Protein AF-A0A1I4NRY6-F1 (afdb_monomer_lite)

Radius of gyration: 36.49 Å; chains: 1; bounding box: 85×24×97 Å

pLDDT: mean 81.48, std 9.55, range [41.41, 90.81]

Secondary structure (DSSP, 8-state):
-HHHHHHHHHHHHHHHHHHHHHHHHHHHHHHHHHHHHHHHHTT---SS---HHHHHHHHHHH--SHHHHHHHHHHHHHHHHHHHHHHHHHHHHHHHHHHHHHIIIIIHHHHHHHHHHHHHHHHHHHHHHHHHHHHHHHHHHHHHTT--

Structure (mmCIF, N/CA/C/O backbone):
data_AF-A0A1I4NRY6-F1
#
_entry.id   AF-A0A1I4NRY6-F1
#
loop_
_atom_site.group_PDB
_atom_site.id
_atom_site.type_symbol
_atom_site.label_atom_id
_atom_site.label_alt_id
_atom_site.label_comp_id
_atom_site.label_asym_id
_atom_site.label_entity_id
_atom_site.label_seq_id
_atom_site.pdbx_PDB_ins_code
_atom_site.Cartn_x
_atom_site.Cartn_y
_atom_site.Cartn_z
_atom_site.occupancy
_atom_site.B_iso_or_equiv
_atom_site.auth_seq_id
_atom_site.auth_comp_id
_atom_site.auth_asym_id
_atom_site.auth_atom_id
_atom_site.pdbx_PDB_model_num
ATOM 1 N N . MET A 1 1 ? 23.247 12.945 34.698 1.00 59.09 1 MET A N 1
ATOM 2 C CA . MET A 1 1 ? 21.813 13.176 34.395 1.00 59.09 1 MET A CA 1
ATOM 3 C C . MET A 1 1 ? 21.569 13.821 33.031 1.00 59.09 1 MET A C 1
ATOM 5 O O . MET A 1 1 ? 21.066 13.111 32.177 1.00 59.09 1 MET A O 1
ATOM 9 N N . ILE A 1 2 ? 21.941 15.086 32.759 1.00 64.81 2 ILE A N 1
ATOM 10 C CA . ILE A 1 2 ? 21.673 15.717 31.435 1.00 64.81 2 ILE A CA 1
ATOM 11 C C . ILE A 1 2 ? 22.474 15.057 30.290 1.00 64.81 2 ILE A C 1
ATOM 13 O O . ILE A 1 2 ? 21.971 14.886 29.180 1.00 64.81 2 ILE A O 1
ATOM 17 N N . GLN A 1 3 ? 23.709 14.624 30.564 1.00 67.19 3 GLN A N 1
ATOM 18 C CA . GLN A 1 3 ? 24.523 13.876 29.595 1.00 67.19 3 GLN A CA 1
ATOM 19 C C . GLN A 1 3 ? 23.957 12.476 29.304 1.00 67.19 3 GLN A C 1
ATOM 21 O O . GLN A 1 3 ? 24.008 12.027 28.161 1.00 67.19 3 GLN A O 1
ATOM 26 N N . ASP A 1 4 ? 23.362 11.819 30.302 1.00 69.69 4 ASP A N 1
ATOM 27 C CA . ASP A 1 4 ? 22.754 10.492 30.146 1.00 69.69 4 ASP A CA 1
ATOM 28 C C . ASP A 1 4 ? 21.440 10.570 29.358 1.00 69.69 4 ASP A C 1
ATOM 30 O O . ASP A 1 4 ? 21.194 9.743 28.487 1.00 69.69 4 ASP A O 1
ATOM 34 N N . SER A 1 5 ? 20.629 11.615 29.566 1.00 69.88 5 SER A N 1
ATOM 35 C CA . SER A 1 5 ? 19.423 11.854 28.760 1.00 69.88 5 SER A CA 1
ATOM 36 C C . SER A 1 5 ? 19.735 12.194 27.299 1.00 69.88 5 SER A C 1
ATOM 38 O O . SER A 1 5 ? 18.993 11.786 26.410 1.00 69.88 5 SER A O 1
ATOM 40 N N . LEU A 1 6 ? 20.845 12.895 27.029 1.00 72.62 6 LEU A N 1
ATOM 41 C CA . LEU A 1 6 ? 21.298 13.182 25.662 1.00 72.62 6 LEU A CA 1
ATOM 42 C C . LEU A 1 6 ? 21.838 11.928 24.960 1.00 72.62 6 LEU A C 1
ATOM 44 O O . LEU A 1 6 ? 21.533 11.716 23.787 1.00 72.62 6 LEU A O 1
ATOM 48 N N . LYS A 1 7 ? 22.581 11.068 25.671 1.00 72.88 7 LYS A N 1
ATOM 49 C CA . LYS A 1 7 ? 23.024 9.765 25.147 1.00 72.88 7 LYS A CA 1
ATOM 50 C C . LYS A 1 7 ? 21.841 8.841 24.851 1.00 72.88 7 LYS A C 1
ATOM 52 O O . LYS A 1 7 ? 21.741 8.343 23.736 1.00 72.88 7 LYS A O 1
ATOM 57 N N . ASN A 1 8 ? 20.890 8.715 25.776 1.00 76.94 8 ASN A N 1
ATOM 58 C CA . ASN A 1 8 ? 19.683 7.905 25.575 1.00 76.94 8 ASN A CA 1
ATOM 59 C C . ASN A 1 8 ? 18.788 8.460 24.446 1.00 76.94 8 ASN A C 1
ATOM 61 O O . ASN A 1 8 ? 18.177 7.704 23.687 1.00 76.94 8 ASN A O 1
ATOM 65 N N . GLY A 1 9 ? 18.732 9.787 24.284 1.00 71.94 9 GLY A N 1
ATOM 66 C CA . GLY A 1 9 ? 18.058 10.437 23.157 1.00 71.94 9 GLY A CA 1
ATOM 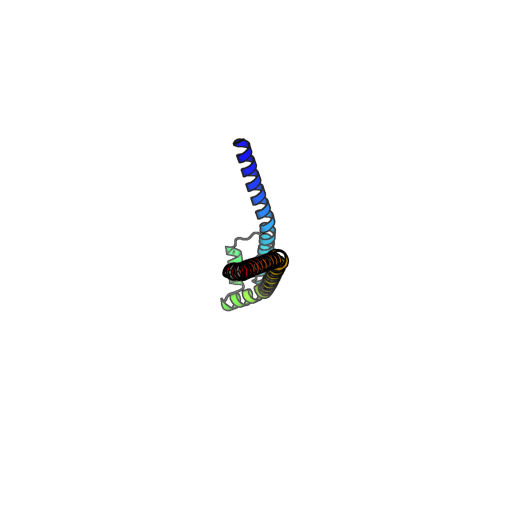67 C C . GLY A 1 9 ? 18.715 10.107 21.812 1.00 71.94 9 GLY A C 1
ATOM 68 O O . GLY A 1 9 ? 18.033 9.737 20.861 1.00 71.94 9 GLY A O 1
ATOM 69 N N . LEU A 1 10 ? 20.045 10.161 21.734 1.00 77.88 10 LEU A N 1
ATOM 70 C CA . LEU A 1 10 ? 20.789 9.807 20.521 1.00 77.88 10 LEU A CA 1
ATOM 71 C C . LEU A 1 10 ? 20.668 8.316 20.175 1.00 77.88 10 LEU A C 1
ATOM 73 O O . LEU A 1 10 ? 20.485 7.977 19.005 1.00 77.88 10 LEU A O 1
ATOM 77 N N . GLU A 1 11 ? 20.711 7.434 21.173 1.00 78.12 11 GLU A N 1
ATOM 78 C CA . GLU A 1 11 ? 20.529 5.992 20.982 1.00 78.12 11 GLU A CA 1
ATOM 79 C C . GLU A 1 11 ? 19.109 5.646 20.519 1.00 78.12 11 GLU A C 1
ATOM 81 O O . GLU A 1 11 ? 18.944 4.855 19.591 1.00 78.12 11 GLU A O 1
ATOM 86 N N . SER A 1 12 ? 18.078 6.278 21.086 1.00 79.81 12 SER A N 1
ATOM 87 C CA . SER A 1 12 ? 16.686 6.056 20.666 1.00 79.81 12 SER A CA 1
ATOM 88 C C . SER A 1 12 ? 16.401 6.582 19.255 1.00 79.81 12 SER A C 1
ATOM 90 O O . SER A 1 12 ? 15.692 5.924 18.489 1.00 79.81 12 SER A O 1
ATOM 92 N N . VAL A 1 13 ? 17.009 7.702 18.852 1.00 84.62 13 VAL A N 1
ATOM 93 C CA . VAL A 1 13 ? 16.934 8.213 17.473 1.00 84.62 13 VAL A CA 1
ATOM 94 C C . VAL A 1 13 ? 17.673 7.290 16.505 1.00 84.62 13 VAL A C 1
ATOM 96 O O . VAL A 1 13 ? 17.133 6.962 15.448 1.00 84.62 13 VAL A O 1
ATOM 99 N N . GLN A 1 14 ? 18.869 6.808 16.856 1.00 83.81 14 GLN A N 1
ATOM 100 C CA . GLN A 1 14 ? 19.592 5.839 16.025 1.00 83.81 14 GLN A CA 1
ATOM 101 C C . GLN A 1 14 ? 18.843 4.509 15.905 1.00 83.81 14 GLN A C 1
ATOM 103 O O . GLN A 1 14 ? 18.765 3.958 14.809 1.00 83.81 14 GLN A O 1
ATOM 108 N N . ALA A 1 15 ? 18.257 4.009 16.992 1.00 84.06 15 ALA A N 1
ATOM 109 C CA . ALA A 1 15 ? 17.460 2.788 16.984 1.00 84.06 15 ALA A CA 1
ATOM 110 C C . ALA A 1 15 ? 16.183 2.948 16.146 1.00 84.06 15 ALA A C 1
ATOM 112 O O . ALA A 1 15 ? 15.829 2.053 15.382 1.00 84.06 15 ALA A O 1
ATOM 113 N N . THR A 1 16 ? 15.519 4.103 16.236 1.00 82.81 16 THR A N 1
ATOM 114 C CA . THR A 1 16 ? 14.338 4.423 15.420 1.00 82.81 16 THR A CA 1
ATOM 115 C C . THR A 1 16 ? 14.705 4.531 13.945 1.00 82.81 16 THR A C 1
ATOM 117 O O . THR A 1 16 ? 14.021 3.954 13.106 1.00 82.81 16 THR A O 1
ATOM 120 N N . ARG A 1 17 ? 15.826 5.188 13.622 1.00 85.62 17 ARG A N 1
ATOM 121 C CA . ARG A 1 17 ? 16.349 5.262 12.254 1.00 85.62 17 ARG A CA 1
ATOM 122 C C . ARG A 1 17 ? 16.685 3.880 11.703 1.00 85.62 17 ARG A C 1
ATOM 124 O O . ARG A 1 17 ? 16.273 3.594 10.589 1.00 85.62 17 ARG A O 1
ATOM 131 N N . LYS A 1 18 ? 17.380 3.032 12.472 1.00 84.06 18 LYS A N 1
ATOM 132 C CA . LYS A 1 18 ? 17.691 1.653 12.064 1.00 84.06 18 LYS A CA 1
ATOM 133 C C . LYS A 1 18 ? 16.423 0.849 11.807 1.00 84.06 18 LYS A C 1
ATOM 135 O O . LYS A 1 18 ? 16.304 0.253 10.754 1.00 84.06 18 LYS A O 1
ATOM 140 N N . ARG A 1 19 ? 15.430 0.916 12.699 1.00 83.06 19 ARG A N 1
ATOM 141 C CA . ARG A 1 19 ? 14.134 0.247 12.487 1.00 83.06 19 ARG A CA 1
ATOM 142 C C . ARG A 1 19 ? 13.411 0.745 11.241 1.00 83.06 19 ARG A C 1
ATOM 144 O O . ARG A 1 19 ? 12.845 -0.059 10.512 1.00 83.06 19 ARG A O 1
ATOM 151 N N . LEU A 1 20 ? 13.423 2.056 11.005 1.00 81.19 20 LEU A N 1
ATOM 152 C CA . LEU A 1 20 ? 12.821 2.642 9.811 1.00 81.19 20 LEU A CA 1
ATOM 153 C C . LEU A 1 20 ? 13.554 2.167 8.554 1.00 81.19 20 LEU A C 1
ATOM 155 O O . LEU A 1 20 ? 12.929 1.773 7.579 1.00 81.19 20 LEU A O 1
ATOM 159 N N . GLU A 1 21 ? 14.880 2.165 8.593 1.00 83.19 21 GLU A N 1
ATOM 160 C CA . GLU A 1 21 ? 15.731 1.690 7.514 1.00 83.19 21 GLU A CA 1
ATOM 161 C C . GLU A 1 21 ? 15.510 0.198 7.235 1.00 83.19 21 GLU A C 1
ATOM 163 O O . GLU A 1 21 ? 15.303 -0.167 6.084 1.00 83.19 21 GLU A O 1
ATOM 168 N N . ASP A 1 22 ? 15.436 -0.641 8.265 1.00 86.31 22 ASP A N 1
ATOM 169 C CA . ASP A 1 22 ? 15.193 -2.081 8.147 1.00 86.31 22 ASP A CA 1
ATOM 170 C C . ASP A 1 22 ? 13.784 -2.403 7.621 1.00 86.31 22 ASP A C 1
ATOM 172 O O . ASP A 1 22 ? 13.595 -3.409 6.942 1.00 86.31 22 ASP A O 1
ATOM 176 N N . GLN A 1 23 ? 12.789 -1.550 7.888 1.00 82.62 23 GLN A N 1
ATOM 177 C CA . GLN A 1 23 ? 11.434 -1.704 7.341 1.00 82.62 23 GLN A CA 1
ATOM 178 C C . GLN A 1 23 ? 11.309 -1.169 5.908 1.00 82.62 23 GLN A C 1
ATOM 180 O O . GLN A 1 23 ? 10.588 -1.735 5.084 1.00 82.62 23 GLN A O 1
ATOM 185 N N . VAL A 1 24 ? 12.004 -0.075 5.593 1.00 83.19 24 VAL A N 1
ATOM 186 C CA . VAL A 1 24 ? 11.873 0.618 4.306 1.00 83.19 24 VAL A CA 1
ATOM 187 C C . VAL A 1 24 ? 12.781 0.006 3.240 1.00 83.19 24 VAL A C 1
ATOM 189 O O . VAL A 1 24 ? 12.336 -0.155 2.105 1.00 83.19 24 VAL A O 1
ATOM 192 N N . ARG A 1 25 ? 14.016 -0.388 3.585 1.00 83.19 25 ARG A N 1
ATOM 193 C CA . ARG A 1 25 ? 14.971 -1.033 2.665 1.00 83.19 25 ARG A CA 1
ATOM 194 C C . ARG A 1 25 ? 14.370 -2.192 1.867 1.00 83.19 25 ARG A C 1
ATOM 196 O O . ARG A 1 25 ? 14.416 -2.099 0.648 1.00 83.19 25 ARG A O 1
ATOM 203 N N . PRO A 1 26 ? 13.740 -3.219 2.470 1.00 86.50 26 PRO A N 1
ATOM 204 C CA . PRO A 1 26 ? 13.200 -4.340 1.699 1.00 86.50 26 PRO A CA 1
ATOM 205 C C . PRO A 1 26 ? 12.106 -3.904 0.715 1.00 86.50 26 PRO A C 1
ATOM 207 O O . PRO A 1 26 ? 12.022 -4.428 -0.394 1.00 86.50 26 PRO A O 1
ATOM 210 N N . THR A 1 27 ? 11.304 -2.903 1.086 1.00 79.25 27 THR A N 1
ATOM 211 C CA . THR A 1 27 ? 10.270 -2.342 0.207 1.00 79.25 27 THR A CA 1
ATOM 212 C C . THR A 1 27 ? 10.895 -1.581 -0.963 1.00 79.25 27 THR A C 1
ATOM 214 O O . THR A 1 27 ? 10.453 -1.720 -2.102 1.00 79.25 27 THR A O 1
ATOM 217 N N . LEU A 1 28 ? 11.948 -0.800 -0.701 1.00 81.75 28 LEU A N 1
ATOM 218 C CA . LEU A 1 28 ? 12.698 -0.086 -1.734 1.00 81.75 28 LEU A CA 1
ATOM 219 C C . LEU A 1 28 ? 13.463 -1.038 -2.657 1.00 81.75 28 LEU A C 1
ATOM 221 O O . LEU A 1 28 ? 13.487 -0.810 -3.865 1.00 81.75 28 LEU A O 1
ATOM 225 N N . ASP A 1 29 ? 14.053 -2.102 -2.118 1.00 86.12 29 ASP A N 1
ATOM 226 C CA . ASP A 1 29 ? 14.782 -3.112 -2.883 1.00 86.12 29 ASP A CA 1
ATOM 227 C C . ASP A 1 29 ? 13.832 -3.861 -3.823 1.00 86.12 29 ASP A C 1
ATOM 229 O O . ASP A 1 29 ? 14.114 -3.990 -5.017 1.00 86.12 29 ASP A O 1
ATOM 233 N N . TRP A 1 30 ? 12.662 -4.270 -3.318 1.00 87.19 30 TRP A N 1
ATOM 234 C CA . TRP A 1 30 ? 11.604 -4.862 -4.137 1.00 87.19 30 TRP A CA 1
ATOM 235 C C . TRP A 1 30 ? 11.111 -3.895 -5.221 1.00 87.19 30 TRP A C 1
ATOM 237 O O . TRP A 1 30 ? 11.077 -4.258 -6.398 1.00 87.19 30 TRP A O 1
ATOM 247 N N . ALA A 1 31 ? 10.802 -2.645 -4.861 1.00 82.69 31 ALA A N 1
ATOM 248 C CA . ALA A 1 31 ? 10.342 -1.638 -5.817 1.00 82.69 31 ALA A CA 1
ATOM 249 C C . ALA A 1 31 ? 11.397 -1.346 -6.896 1.00 82.69 31 ALA A C 1
ATOM 251 O O . ALA A 1 31 ? 11.067 -1.170 -8.069 1.00 82.69 31 ALA A O 1
ATOM 252 N N . THR A 1 32 ? 12.676 -1.339 -6.518 1.00 85.50 32 THR A N 1
ATOM 253 C CA . THR A 1 32 ? 13.796 -1.162 -7.447 1.00 85.50 32 THR A CA 1
ATOM 254 C C . THR A 1 32 ? 13.919 -2.352 -8.395 1.00 85.50 32 THR A C 1
ATOM 256 O O . THR A 1 32 ? 14.147 -2.157 -9.589 1.00 85.50 32 THR A O 1
ATOM 259 N N . ALA A 1 33 ? 13.755 -3.580 -7.899 1.00 87.25 33 ALA A N 1
ATOM 260 C CA . ALA A 1 33 ? 13.784 -4.785 -8.723 1.00 87.25 33 ALA A CA 1
ATOM 261 C C . ALA A 1 33 ? 12.620 -4.824 -9.729 1.00 87.25 33 ALA A C 1
ATOM 263 O O . ALA A 1 33 ? 12.846 -5.076 -10.913 1.00 87.25 33 ALA A O 1
ATOM 264 N N . GLU A 1 34 ? 11.399 -4.503 -9.292 1.00 85.94 34 GLU A N 1
ATOM 265 C CA . GLU A 1 34 ? 10.226 -4.422 -10.173 1.00 85.94 34 GLU A CA 1
ATOM 266 C C . GLU A 1 34 ? 10.364 -3.286 -11.196 1.00 85.94 34 GLU A C 1
ATOM 268 O O . GLU A 1 34 ? 10.079 -3.479 -12.375 1.00 85.94 34 GLU A O 1
ATOM 273 N N . LEU A 1 35 ? 10.889 -2.120 -10.802 1.00 85.25 35 LEU A N 1
ATOM 274 C CA . LEU A 1 35 ? 11.151 -1.027 -11.741 1.00 85.25 35 LEU A CA 1
ATOM 275 C C . LEU A 1 35 ? 12.178 -1.433 -12.803 1.00 85.25 35 LEU A C 1
ATOM 277 O O . LEU A 1 35 ? 11.973 -1.167 -13.986 1.00 85.25 35 LEU A O 1
ATOM 281 N N . LYS A 1 36 ? 13.269 -2.100 -12.405 1.00 86.94 36 LYS A N 1
ATOM 282 C CA . LYS A 1 36 ? 14.256 -2.639 -13.353 1.00 86.94 36 LYS A CA 1
ATOM 283 C C . LYS A 1 36 ? 13.612 -3.631 -14.315 1.00 86.94 36 LYS A C 1
ATOM 285 O O . LYS A 1 36 ? 13.901 -3.577 -15.504 1.00 86.94 36 LYS A O 1
ATOM 290 N N . LYS A 1 37 ? 12.712 -4.485 -13.830 1.00 86.88 37 LYS A N 1
ATOM 291 C CA . LYS A 1 37 ? 11.970 -5.423 -14.675 1.00 86.88 37 LYS A CA 1
ATOM 292 C C . LYS A 1 37 ? 11.072 -4.699 -15.683 1.00 86.88 37 LYS A C 1
ATOM 294 O O . LYS A 1 37 ? 11.170 -4.972 -16.872 1.00 86.88 37 LYS A O 1
ATOM 299 N N . VAL A 1 38 ? 10.285 -3.717 -15.241 1.00 87.06 38 VAL A N 1
ATOM 300 C CA . VAL A 1 38 ? 9.437 -2.900 -16.129 1.00 87.06 38 VAL A CA 1
ATOM 301 C C . VAL A 1 38 ? 10.280 -2.185 -17.190 1.00 87.06 38 VAL A C 1
ATOM 303 O O . VAL A 1 38 ? 9.915 -2.158 -18.363 1.00 87.06 38 VAL A O 1
ATOM 306 N N . LEU A 1 39 ? 11.433 -1.633 -16.803 1.00 85.94 39 LEU A N 1
ATOM 307 C CA . LEU A 1 39 ? 12.359 -0.985 -17.734 1.00 85.94 39 LEU A CA 1
ATOM 308 C C . LEU A 1 39 ? 12.951 -1.979 -18.745 1.00 85.94 39 LEU A C 1
ATOM 310 O O . LEU A 1 39 ? 13.046 -1.646 -19.928 1.00 85.94 39 LEU A O 1
ATOM 314 N N . ALA A 1 40 ? 13.294 -3.192 -18.306 1.00 86.31 40 ALA A N 1
ATOM 315 C CA . ALA A 1 40 ? 13.754 -4.267 -19.181 1.00 86.31 40 ALA A CA 1
ATOM 316 C C . ALA A 1 40 ? 12.667 -4.688 -20.185 1.00 86.31 40 ALA A C 1
ATOM 318 O O . ALA A 1 40 ? 12.931 -4.757 -21.386 1.00 86.31 40 ALA A O 1
ATOM 319 N N . ASP A 1 41 ? 11.424 -4.857 -19.726 1.00 84.44 41 ASP A N 1
ATOM 320 C CA . ASP A 1 41 ? 10.262 -5.202 -20.561 1.00 84.44 41 ASP A CA 1
ATOM 321 C C . ASP A 1 41 ? 9.909 -4.082 -21.566 1.00 84.44 41 ASP A C 1
ATOM 323 O O . ASP A 1 41 ? 9.392 -4.324 -22.664 1.00 84.44 41 ASP A O 1
ATOM 327 N N . MET A 1 42 ? 10.247 -2.832 -21.231 1.00 84.00 42 MET A N 1
ATOM 328 C CA . MET A 1 42 ? 10.159 -1.677 -22.130 1.00 84.00 42 MET A CA 1
ATOM 329 C C . MET A 1 42 ? 11.315 -1.587 -23.143 1.00 84.00 42 MET A C 1
ATOM 331 O O . MET A 1 42 ? 11.292 -0.719 -24.024 1.00 84.00 42 MET A O 1
ATOM 335 N N . GLY A 1 43 ? 12.296 -2.488 -23.057 1.00 80.50 43 GLY A N 1
ATOM 336 C CA . GLY A 1 43 ? 13.415 -2.613 -23.987 1.00 80.50 43 GLY A CA 1
ATOM 337 C C . GLY A 1 43 ? 14.674 -1.843 -23.589 1.00 80.50 43 GLY A C 1
ATOM 338 O O . GLY A 1 43 ? 15.517 -1.601 -24.458 1.00 80.50 43 GLY A O 1
ATOM 339 N N . ALA A 1 44 ? 14.800 -1.434 -22.322 1.00 84.88 44 ALA A N 1
ATOM 340 C CA . ALA A 1 44 ? 16.047 -0.895 -21.790 1.00 84.88 44 ALA A CA 1
ATOM 341 C C . ALA A 1 44 ? 16.992 -2.011 -21.339 1.00 84.88 44 ALA A C 1
ATOM 343 O O . ALA A 1 44 ? 16.563 -3.015 -20.777 1.00 84.88 44 ALA A O 1
ATOM 344 N N . ASP A 1 45 ? 18.288 -1.797 -21.526 1.00 81.19 45 ASP A N 1
ATOM 345 C CA . ASP A 1 45 ? 19.313 -2.619 -20.903 1.00 81.19 45 ASP A CA 1
ATOM 346 C C . ASP A 1 45 ? 19.649 -2.037 -19.525 1.00 81.19 45 ASP A C 1
ATOM 348 O O . ASP A 1 45 ? 20.152 -0.918 -19.403 1.00 81.19 45 ASP A O 1
ATOM 352 N N . VAL A 1 46 ? 19.303 -2.789 -18.484 1.00 77.50 46 VAL A N 1
ATOM 353 C CA . VAL A 1 46 ? 19.454 -2.409 -17.069 1.00 77.50 46 VAL A CA 1
ATOM 354 C C . VAL A 1 46 ? 20.491 -3.282 -16.351 1.00 77.50 46 VAL A C 1
ATOM 356 O O . VAL A 1 46 ? 20.600 -3.231 -15.124 1.00 77.50 46 VAL A O 1
ATOM 359 N N . SER A 1 47 ? 21.244 -4.080 -17.118 1.00 74.88 47 SER A N 1
ATOM 360 C CA . SER A 1 47 ? 22.265 -5.018 -16.633 1.00 74.88 47 SER A CA 1
ATOM 361 C C . SER A 1 47 ? 23.490 -4.295 -16.074 1.00 74.88 47 SER A C 1
ATOM 363 O O . SER A 1 47 ? 24.090 -4.739 -15.096 1.00 74.88 47 SER A O 1
ATOM 365 N N . GLU A 1 48 ? 23.843 -3.160 -16.680 1.00 76.44 48 GLU A N 1
ATOM 366 C CA . GLU A 1 48 ? 25.014 -2.364 -16.323 1.00 76.44 48 GLU A CA 1
ATOM 367 C C . GLU A 1 48 ? 24.624 -1.061 -15.609 1.00 76.44 48 GLU A C 1
ATOM 369 O O . GLU A 1 48 ? 23.567 -0.488 -15.905 1.00 76.44 48 GLU A O 1
ATOM 374 N N . PRO A 1 49 ? 25.474 -0.539 -14.699 1.00 68.25 49 PRO A N 1
ATOM 375 C CA . PRO A 1 49 ? 25.256 0.757 -14.067 1.00 68.25 49 PRO A CA 1
ATOM 376 C C . PRO A 1 49 ? 25.240 1.860 -15.130 1.00 68.25 49 PRO A C 1
ATOM 378 O O . PRO A 1 49 ? 26.272 2.332 -15.596 1.00 68.25 49 PRO A O 1
ATOM 381 N N . THR A 1 50 ? 24.038 2.266 -15.519 1.00 74.44 50 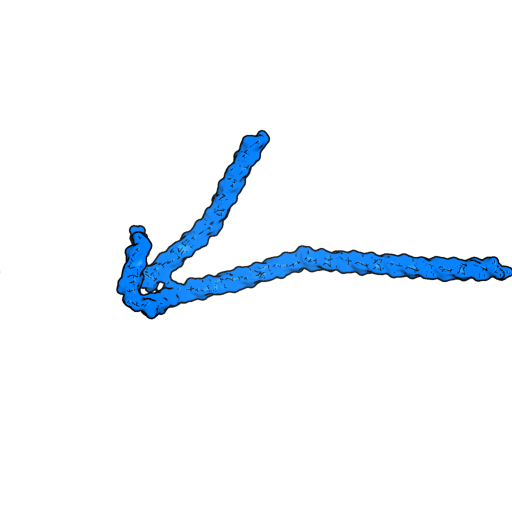THR A N 1
ATOM 382 C CA . THR A 1 50 ? 23.806 3.196 -16.620 1.00 74.44 50 THR A CA 1
ATOM 383 C C . THR A 1 50 ? 23.085 4.436 -16.110 1.00 74.44 50 THR A C 1
ATOM 385 O O . THR A 1 50 ? 22.250 4.376 -15.206 1.00 74.44 50 THR A O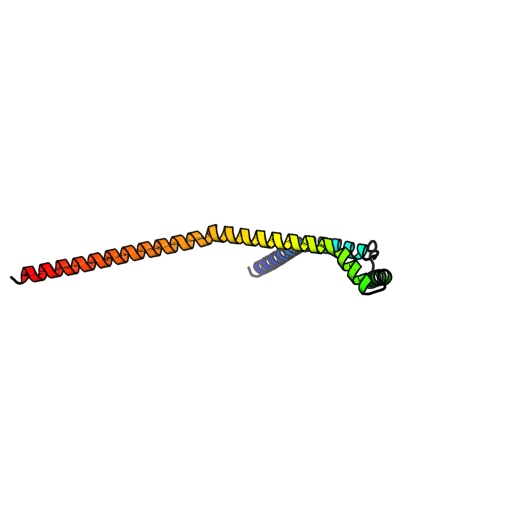 1
ATOM 388 N N . THR A 1 51 ? 23.389 5.594 -16.695 1.00 82.88 51 THR A N 1
ATOM 389 C CA . THR A 1 51 ? 22.687 6.841 -16.379 1.00 82.88 51 THR A CA 1
ATOM 390 C C . THR A 1 51 ? 21.220 6.763 -16.813 1.00 82.88 51 THR A C 1
ATOM 392 O O . THR A 1 51 ? 20.912 6.303 -17.912 1.00 82.88 51 THR A O 1
ATOM 395 N N . LEU A 1 52 ? 20.304 7.288 -15.992 1.00 78.44 52 LEU A N 1
ATOM 396 C CA . LEU A 1 52 ? 18.862 7.331 -16.287 1.00 78.44 52 LEU A CA 1
ATOM 397 C C . LEU A 1 52 ? 18.544 7.919 -17.671 1.00 78.44 52 LEU A C 1
ATOM 399 O O . LEU A 1 52 ? 17.642 7.443 -18.355 1.00 78.44 52 LEU A O 1
ATOM 403 N N . SER A 1 53 ? 19.307 8.918 -18.117 1.00 82.12 53 SER A N 1
ATOM 404 C CA . SER A 1 53 ? 19.163 9.517 -19.447 1.00 82.12 53 SER A CA 1
ATOM 405 C C . SER A 1 53 ? 19.367 8.508 -20.582 1.00 82.12 53 SER A C 1
ATOM 407 O O . SER A 1 53 ? 18.635 8.544 -21.570 1.00 82.12 53 SER A O 1
ATOM 409 N N . HIS A 1 54 ? 20.317 7.585 -20.437 1.00 82.31 54 HIS A N 1
ATOM 410 C CA . HIS A 1 54 ? 20.612 6.560 -21.433 1.00 82.31 54 HIS A CA 1
ATOM 411 C C . HIS A 1 54 ? 19.545 5.458 -21.436 1.00 82.31 54 HIS A C 1
ATOM 413 O O . HIS A 1 54 ? 19.079 5.069 -22.505 1.00 82.31 54 HIS A O 1
ATOM 419 N N . VAL A 1 55 ? 19.059 5.051 -20.259 1.00 82.44 55 VAL A N 1
ATOM 420 C CA . VAL A 1 55 ? 17.906 4.140 -20.121 1.00 82.44 55 VAL A CA 1
ATOM 421 C C . VAL A 1 55 ? 16.666 4.727 -20.806 1.00 82.44 55 VAL A C 1
ATOM 423 O O . VAL A 1 55 ? 16.036 4.073 -21.634 1.00 82.44 55 VAL A O 1
ATOM 426 N N . VAL A 1 56 ? 16.346 5.998 -20.543 1.00 82.75 56 VAL A N 1
ATOM 427 C CA . VAL A 1 56 ? 15.208 6.688 -21.175 1.00 82.75 56 VAL A CA 1
ATOM 428 C C . VAL A 1 56 ? 15.394 6.808 -22.691 1.00 82.75 56 VAL A C 1
ATOM 430 O O . VAL A 1 56 ? 14.441 6.618 -23.450 1.00 82.75 56 VAL A O 1
ATOM 433 N N . ALA A 1 57 ? 16.614 7.082 -23.160 1.00 84.38 57 ALA A N 1
ATOM 434 C CA . ALA A 1 57 ? 16.918 7.125 -24.587 1.00 84.38 57 ALA A CA 1
ATOM 435 C C . ALA A 1 57 ? 16.723 5.757 -25.263 1.00 84.38 57 ALA A C 1
ATOM 437 O O . ALA A 1 57 ? 16.165 5.699 -26.360 1.00 84.38 57 ALA A O 1
ATOM 438 N N . GLN A 1 58 ? 17.116 4.658 -24.611 1.00 84.06 58 GLN A N 1
ATOM 439 C CA . GLN A 1 58 ? 16.884 3.296 -25.101 1.00 84.06 58 GLN A CA 1
ATOM 440 C C . GLN A 1 58 ? 15.390 2.966 -25.172 1.00 84.06 58 GLN A C 1
ATOM 442 O O . GLN A 1 58 ? 14.913 2.542 -26.227 1.00 84.06 58 GLN A O 1
ATOM 447 N N . VAL A 1 59 ? 14.640 3.252 -24.102 1.00 85.38 59 VAL A N 1
ATOM 448 C CA . VAL A 1 59 ? 13.178 3.093 -24.063 1.00 85.38 59 VAL A CA 1
ATOM 449 C C . VAL A 1 59 ? 12.523 3.851 -25.214 1.00 85.38 59 VAL A C 1
ATOM 451 O O . VAL A 1 59 ? 11.709 3.289 -25.946 1.00 85.38 59 VAL A O 1
ATOM 454 N N . ARG A 1 60 ? 12.895 5.119 -25.421 1.00 84.75 60 ARG A 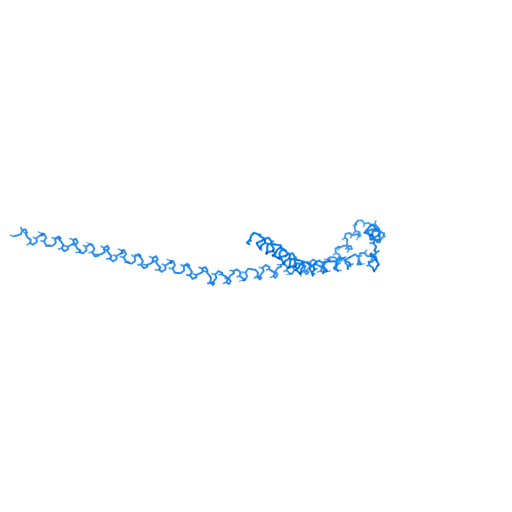N 1
ATOM 455 C CA . ARG A 1 60 ? 12.349 5.954 -26.499 1.00 84.75 60 ARG A CA 1
ATOM 456 C C . ARG A 1 60 ? 12.748 5.444 -27.883 1.00 84.75 60 ARG A C 1
ATOM 458 O O . ARG A 1 60 ? 11.944 5.493 -28.807 1.00 84.75 60 ARG A O 1
ATOM 465 N N . LYS A 1 61 ? 13.970 4.934 -28.042 1.00 87.25 61 LYS A N 1
ATOM 466 C CA . LYS A 1 61 ? 14.447 4.354 -29.305 1.00 87.25 61 LYS A CA 1
ATOM 467 C C . LYS A 1 61 ? 13.681 3.080 -29.670 1.00 87.25 61 LYS A C 1
ATOM 469 O O . LYS A 1 61 ? 13.403 2.860 -30.844 1.00 87.25 61 LYS A O 1
ATOM 474 N N . LYS A 1 62 ? 13.329 2.254 -28.680 1.00 86.12 62 LYS A N 1
ATOM 475 C CA . LYS A 1 62 ? 12.512 1.043 -28.863 1.00 86.12 62 LYS A CA 1
ATOM 476 C C . LYS A 1 62 ? 11.019 1.346 -29.015 1.00 86.12 62 LYS A C 1
ATOM 478 O O . LYS A 1 62 ? 10.316 0.582 -29.667 1.00 86.12 62 LYS A O 1
ATOM 483 N N . ASN A 1 63 ? 10.559 2.483 -28.493 1.00 85.44 63 ASN A N 1
ATOM 484 C CA . ASN A 1 63 ? 9.172 2.936 -28.560 1.00 85.44 63 ASN A CA 1
ATOM 485 C C . ASN A 1 63 ? 9.065 4.273 -29.322 1.00 85.44 63 ASN A C 1
ATOM 487 O O . ASN A 1 63 ? 8.949 5.333 -28.703 1.00 85.44 63 ASN A O 1
ATOM 491 N N . PRO A 1 64 ? 9.074 4.254 -30.669 1.00 84.00 64 PRO A N 1
ATOM 492 C CA . PRO A 1 64 ? 9.169 5.470 -31.484 1.00 84.00 64 PRO A CA 1
ATOM 493 C C . PRO A 1 64 ? 7.913 6.354 -31.448 1.00 84.00 64 PRO A C 1
ATOM 495 O O . PRO A 1 64 ? 7.974 7.517 -31.838 1.00 84.00 64 PRO A O 1
ATOM 498 N N . SER A 1 65 ? 6.772 5.831 -30.983 1.00 90.56 65 SER A N 1
ATOM 499 C CA . SER A 1 65 ? 5.534 6.601 -30.823 1.00 90.56 65 SER A CA 1
ATOM 500 C C . SER A 1 65 ? 5.041 6.573 -29.380 1.00 90.56 65 SER A C 1
ATOM 502 O O . SER A 1 65 ? 5.198 5.573 -28.680 1.00 90.56 65 SER A O 1
ATOM 504 N N . LEU A 1 66 ? 4.359 7.643 -28.957 1.00 84.25 66 LEU A N 1
ATOM 505 C CA . LEU A 1 66 ? 3.724 7.718 -27.635 1.00 84.25 66 LEU A CA 1
ATOM 506 C C . LEU A 1 66 ? 2.686 6.606 -27.429 1.00 84.25 66 LEU A C 1
ATOM 508 O O . LEU A 1 66 ? 2.554 6.079 -26.331 1.00 84.25 66 LEU A O 1
ATOM 512 N N . LYS A 1 67 ? 1.985 6.203 -28.497 1.00 89.06 67 LYS A N 1
ATOM 513 C CA . LYS A 1 67 ? 1.028 5.090 -28.463 1.00 89.06 67 LYS A CA 1
ATOM 514 C C . LYS A 1 67 ? 1.719 3.746 -28.222 1.00 89.06 67 LYS A C 1
ATOM 516 O O . LYS A 1 67 ? 1.185 2.925 -27.484 1.00 89.06 67 LYS A O 1
ATOM 521 N N . ALA A 1 68 ? 2.879 3.520 -28.843 1.00 85.81 68 ALA A N 1
ATOM 522 C CA . ALA A 1 68 ? 3.677 2.319 -28.605 1.00 85.81 68 ALA A CA 1
ATOM 523 C C . ALA A 1 68 ? 4.212 2.303 -27.170 1.00 85.81 68 ALA A C 1
ATOM 525 O O . ALA A 1 68 ? 4.009 1.318 -26.474 1.00 85.81 68 ALA A O 1
ATOM 526 N N . LEU A 1 69 ? 4.764 3.427 -26.700 1.00 86.81 69 LEU A N 1
ATOM 527 C CA . LEU A 1 69 ? 5.238 3.570 -25.323 1.00 86.81 69 LEU A CA 1
ATOM 528 C C . LEU A 1 69 ? 4.127 3.292 -24.304 1.00 86.81 69 LEU A C 1
ATOM 530 O O . LEU A 1 69 ? 4.332 2.519 -23.378 1.00 86.81 69 LEU A O 1
ATOM 534 N N . ALA A 1 70 ? 2.946 3.889 -24.490 1.00 86.31 70 ALA A N 1
ATOM 535 C CA . ALA A 1 70 ? 1.812 3.697 -23.591 1.00 86.31 70 ALA A CA 1
ATOM 536 C C . ALA A 1 70 ? 1.349 2.234 -23.555 1.00 86.31 70 ALA A C 1
ATOM 538 O O . ALA A 1 70 ? 1.099 1.707 -22.479 1.00 86.31 70 ALA A O 1
ATOM 539 N N . ARG A 1 71 ? 1.284 1.559 -24.712 1.00 87.50 71 ARG A N 1
ATOM 540 C CA . ARG A 1 71 ? 0.948 0.127 -24.779 1.00 87.50 71 ARG A CA 1
ATOM 541 C C . ARG A 1 71 ? 2.006 -0.746 -24.110 1.00 87.50 71 ARG A C 1
ATOM 543 O O . ARG A 1 71 ? 1.650 -1.662 -23.384 1.00 87.50 71 ARG A O 1
ATOM 550 N N . GLN A 1 72 ? 3.284 -0.468 -24.351 1.00 86.75 72 GLN A N 1
ATOM 551 C CA . GLN A 1 72 ? 4.388 -1.232 -23.774 1.00 86.75 72 GLN A CA 1
ATOM 552 C C . GLN A 1 72 ? 4.423 -1.072 -22.250 1.00 86.75 72 GLN A C 1
ATOM 554 O O . GLN A 1 72 ? 4.580 -2.052 -21.533 1.00 86.75 72 GLN A O 1
ATOM 559 N N . LEU A 1 73 ? 4.219 0.155 -21.761 1.00 87.31 73 LEU A N 1
ATOM 560 C CA . LEU A 1 73 ? 4.121 0.454 -20.337 1.00 87.31 73 LEU A CA 1
ATOM 561 C C . LEU A 1 73 ? 2.913 -0.240 -19.702 1.00 87.31 73 LEU A C 1
ATOM 563 O O . LEU A 1 73 ? 3.050 -0.822 -18.632 1.00 87.31 73 LEU A O 1
ATOM 567 N N . ASP A 1 74 ? 1.750 -0.202 -20.353 1.00 88.25 74 ASP A N 1
ATOM 568 C CA . ASP A 1 74 ? 0.543 -0.886 -19.875 1.00 88.25 74 ASP A CA 1
ATOM 569 C C . ASP A 1 74 ? 0.778 -2.396 -19.746 1.00 88.25 74 ASP A C 1
ATOM 571 O O . ASP A 1 74 ? 0.499 -2.973 -18.702 1.00 88.25 74 ASP A O 1
ATOM 575 N N . VAL A 1 75 ? 1.401 -3.025 -20.749 1.00 87.94 75 VAL A N 1
ATOM 576 C CA . VAL A 1 75 ? 1.762 -4.452 -20.696 1.00 87.94 75 VAL A CA 1
ATOM 577 C C . VAL A 1 75 ? 2.784 -4.731 -19.590 1.00 87.94 75 VAL A C 1
ATOM 579 O O . VAL A 1 75 ? 2.563 -5.624 -18.776 1.00 87.94 75 VAL A O 1
ATOM 582 N N . ALA A 1 76 ? 3.868 -3.954 -19.518 1.00 86.94 76 ALA A N 1
ATOM 583 C CA . ALA A 1 76 ? 4.928 -4.145 -18.526 1.00 86.94 76 ALA A CA 1
ATOM 584 C C . ALA A 1 76 ? 4.440 -3.926 -17.082 1.00 86.94 76 ALA A C 1
ATOM 586 O O . ALA A 1 76 ? 4.929 -4.556 -16.149 1.00 86.94 76 ALA A O 1
ATOM 587 N N . THR A 1 77 ? 3.448 -3.055 -16.880 1.00 88.50 77 THR A N 1
ATOM 588 C CA . THR A 1 77 ? 2.888 -2.759 -15.553 1.00 88.50 77 THR A CA 1
ATOM 589 C C . THR A 1 77 ? 1.621 -3.550 -15.230 1.00 88.50 77 THR A C 1
ATOM 591 O O . THR A 1 77 ? 1.135 -3.464 -14.103 1.00 88.50 77 THR A O 1
ATOM 594 N N . TYR A 1 78 ? 1.092 -4.348 -16.163 1.00 87.12 78 TYR A N 1
ATOM 595 C CA . TYR A 1 78 ? -0.185 -5.049 -16.008 1.00 87.12 78 TYR A CA 1
ATOM 596 C C . TYR A 1 78 ? -0.214 -5.975 -14.786 1.00 87.12 78 TYR A C 1
ATOM 598 O O . TYR A 1 78 ? -1.103 -5.874 -13.934 1.00 87.12 78 TYR A O 1
ATOM 606 N N . ASP A 1 79 ? 0.791 -6.844 -14.667 1.00 87.75 79 ASP A N 1
ATOM 607 C CA . ASP A 1 79 ? 0.899 -7.789 -13.554 1.00 87.75 79 ASP A CA 1
ATOM 608 C C . ASP A 1 79 ? 1.185 -7.074 -12.233 1.00 87.75 79 ASP A C 1
ATOM 610 O O . ASP A 1 79 ? 0.614 -7.428 -11.200 1.00 87.75 79 ASP A O 1
ATOM 614 N N . LEU A 1 80 ? 2.024 -6.034 -12.265 1.00 85.94 80 LEU A N 1
ATOM 615 C CA . LEU A 1 80 ? 2.333 -5.223 -11.091 1.00 85.94 80 LEU A CA 1
ATOM 616 C C . LEU A 1 80 ? 1.075 -4.526 -10.568 1.00 85.94 80 LEU A C 1
ATOM 618 O O . LEU A 1 80 ? 0.776 -4.598 -9.381 1.00 85.94 80 LEU A O 1
ATOM 622 N N . ARG A 1 81 ? 0.286 -3.912 -11.455 1.00 87.38 81 ARG A N 1
ATOM 623 C CA . ARG A 1 81 ? -0.979 -3.261 -11.102 1.00 87.38 81 ARG A CA 1
ATOM 624 C C . ARG A 1 81 ? -1.957 -4.249 -10.477 1.00 87.38 81 ARG A C 1
ATOM 626 O O . ARG A 1 81 ? -2.601 -3.911 -9.488 1.00 87.38 81 ARG A O 1
ATOM 633 N N . LYS A 1 82 ? -2.076 -5.454 -11.038 1.00 87.75 82 LYS A N 1
ATOM 634 C CA . LYS A 1 82 ? -2.944 -6.502 -10.487 1.00 87.75 82 LYS A CA 1
ATOM 635 C C . LYS A 1 82 ? -2.497 -6.957 -9.103 1.00 87.75 82 LYS A C 1
ATOM 637 O O . LYS A 1 82 ? -3.341 -7.058 -8.219 1.00 87.75 82 LYS A O 1
ATOM 642 N N . LYS A 1 83 ? -1.196 -7.196 -8.915 1.00 86.62 83 LYS A N 1
ATOM 643 C CA . LYS A 1 83 ? -0.623 -7.554 -7.610 1.00 86.62 83 LYS A CA 1
ATOM 644 C C . LYS A 1 83 ? -0.869 -6.457 -6.581 1.00 86.62 83 LYS A C 1
ATOM 646 O O . LYS A 1 83 ? -1.465 -6.728 -5.552 1.00 86.62 83 LYS A O 1
ATOM 651 N N . LEU A 1 84 ? -0.542 -5.208 -6.914 1.00 86.88 84 LEU A N 1
ATOM 652 C CA . LEU A 1 84 ? -0.772 -4.057 -6.038 1.00 86.88 84 LEU A CA 1
ATOM 653 C C . LEU A 1 84 ? -2.248 -3.890 -5.672 1.00 86.88 84 LEU A C 1
ATOM 655 O O . LEU A 1 84 ? -2.575 -3.597 -4.526 1.00 86.88 84 LEU A O 1
ATOM 659 N N . TRP A 1 85 ? -3.151 -4.081 -6.636 1.00 88.12 85 TRP A N 1
ATOM 660 C CA . TRP A 1 85 ? -4.584 -4.029 -6.373 1.00 88.12 85 TRP A CA 1
ATOM 661 C C . TRP A 1 85 ? -5.021 -5.151 -5.427 1.00 88.12 85 TRP A C 1
ATOM 663 O O . TRP A 1 85 ? -5.769 -4.898 -4.485 1.00 88.12 85 TRP A O 1
ATOM 673 N 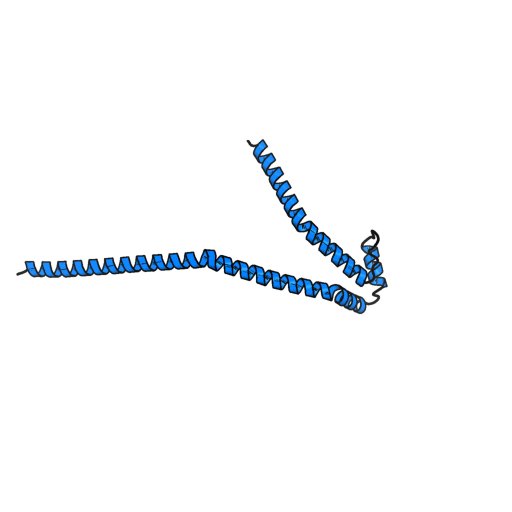N . TRP A 1 86 ? -4.548 -6.378 -5.642 1.00 89.00 86 TRP A N 1
ATOM 674 C CA . TRP A 1 86 ? -4.830 -7.502 -4.752 1.00 89.00 86 TRP A CA 1
ATOM 675 C C . TRP A 1 86 ? -4.300 -7.257 -3.334 1.00 89.00 86 TRP A C 1
ATOM 677 O O . TRP A 1 86 ? -5.063 -7.359 -2.375 1.00 89.00 86 TRP A O 1
ATOM 687 N N . ASP A 1 87 ? -3.035 -6.858 -3.207 1.00 86.75 87 ASP A N 1
ATOM 688 C CA . ASP A 1 87 ? -2.381 -6.597 -1.923 1.00 86.75 87 ASP A CA 1
ATOM 689 C C . ASP A 1 87 ? -3.080 -5.473 -1.157 1.00 86.75 87 ASP A C 1
ATOM 691 O O . ASP A 1 87 ? -3.320 -5.599 0.043 1.00 86.75 87 ASP A O 1
ATOM 695 N N . ALA A 1 88 ? -3.491 -4.406 -1.850 1.00 86.50 88 ALA A N 1
ATOM 696 C CA . ALA A 1 88 ? -4.271 -3.330 -1.250 1.00 86.50 88 ALA A CA 1
ATOM 697 C C . ALA A 1 88 ? -5.618 -3.836 -0.711 1.00 86.50 88 ALA A C 1
ATOM 699 O O . ALA A 1 88 ? -5.968 -3.534 0.429 1.00 86.50 88 ALA A O 1
ATOM 700 N N . ASN A 1 89 ? -6.352 -4.643 -1.486 1.00 90.25 89 ASN A N 1
ATOM 701 C CA . ASN A 1 89 ? -7.619 -5.218 -1.026 1.00 90.25 89 ASN A CA 1
ATOM 702 C C . ASN A 1 89 ? -7.426 -6.148 0.175 1.00 90.25 89 ASN A C 1
ATOM 704 O O . ASN A 1 89 ? -8.194 -6.076 1.133 1.00 90.25 89 ASN A O 1
ATOM 708 N N . MET A 1 90 ? -6.395 -6.995 0.151 1.00 89.62 90 MET A N 1
ATOM 709 C CA . MET A 1 90 ? -6.076 -7.887 1.266 1.00 89.62 90 MET A CA 1
ATOM 710 C C . MET A 1 90 ? -5.676 -7.105 2.515 1.00 89.62 90 MET A C 1
ATOM 712 O O . MET A 1 90 ? -6.158 -7.410 3.603 1.00 89.62 90 MET A O 1
ATOM 716 N N . MET A 1 91 ? -4.864 -6.056 2.374 1.00 86.12 91 MET A N 1
ATOM 717 C CA . MET A 1 91 ? -4.534 -5.160 3.479 1.00 86.12 91 MET A CA 1
ATOM 718 C C . MET A 1 91 ? -5.777 -4.487 4.056 1.00 86.12 91 MET A C 1
ATOM 720 O O . MET A 1 91 ? -5.935 -4.452 5.273 1.00 86.12 91 MET A O 1
ATOM 724 N N . THR A 1 92 ? -6.667 -3.957 3.213 1.00 85.06 92 THR A N 1
ATOM 725 C CA . THR A 1 92 ? -7.913 -3.341 3.683 1.00 85.06 92 THR A CA 1
ATOM 726 C C . THR A 1 92 ? -8.784 -4.354 4.419 1.00 85.06 92 THR A C 1
ATOM 728 O O . THR A 1 92 ? -9.281 -4.044 5.501 1.00 85.06 92 THR A O 1
ATOM 731 N N . ALA A 1 93 ? -8.924 -5.571 3.887 1.00 88.81 93 ALA A N 1
ATOM 732 C CA . ALA A 1 93 ? -9.659 -6.645 4.547 1.00 88.81 93 ALA A CA 1
ATOM 733 C C . ALA A 1 93 ? -9.037 -7.002 5.906 1.00 88.81 93 ALA A C 1
ATOM 735 O O . ALA A 1 93 ? -9.746 -7.040 6.907 1.00 88.81 93 ALA A O 1
ATOM 736 N N . TYR A 1 94 ? -7.714 -7.169 5.963 1.00 87.75 94 TYR A N 1
ATOM 737 C CA . TYR A 1 94 ? -6.982 -7.470 7.192 1.00 87.75 94 TYR A CA 1
ATOM 738 C C . TYR A 1 94 ? -7.138 -6.368 8.249 1.00 87.75 94 TYR A C 1
ATOM 740 O O . TYR A 1 94 ? -7.440 -6.647 9.407 1.00 87.75 94 TYR A O 1
ATOM 748 N N . VAL A 1 95 ? -6.979 -5.101 7.857 1.00 88.75 95 VAL A N 1
ATOM 749 C CA . VAL A 1 95 ? -7.154 -3.953 8.761 1.00 88.75 95 VAL A CA 1
ATOM 750 C C . VAL A 1 95 ? -8.594 -3.871 9.262 1.00 88.75 95 VAL A C 1
ATOM 752 O O . VAL A 1 95 ? -8.814 -3.631 10.448 1.00 88.75 95 VAL A O 1
ATOM 755 N N . SER A 1 96 ? -9.575 -4.106 8.388 1.00 88.50 96 SER A N 1
ATOM 756 C CA . SER A 1 96 ? -10.985 -4.143 8.774 1.00 88.50 96 SER A CA 1
ATOM 757 C C . SER A 1 96 ? -11.279 -5.281 9.753 1.00 88.50 96 SER A C 1
ATOM 759 O O . SER A 1 96 ? -11.994 -5.074 10.731 1.00 88.50 96 SER A O 1
ATOM 761 N N . GLU A 1 97 ? -10.727 -6.473 9.522 1.00 88.88 97 GLU A N 1
ATOM 762 C CA . GLU A 1 97 ? -10.885 -7.620 10.418 1.00 88.88 97 GLU A CA 1
ATOM 763 C C . GLU A 1 97 ? -10.258 -7.337 11.786 1.00 88.88 97 GLU A C 1
ATOM 765 O O . GLU A 1 97 ? -10.882 -7.572 12.821 1.00 88.88 97 GLU A O 1
ATOM 770 N N . GLN A 1 98 ? -9.051 -6.772 11.802 1.00 87.44 98 GLN A N 1
ATOM 771 C CA . GLN A 1 98 ? -8.375 -6.400 13.036 1.00 87.44 98 GLN A CA 1
ATOM 772 C C . GLN A 1 98 ? -9.159 -5.330 13.803 1.00 87.44 98 GLN A C 1
ATOM 774 O O . GLN A 1 98 ? -9.309 -5.438 15.017 1.00 87.44 98 GLN A O 1
ATOM 779 N N . ALA A 1 99 ? -9.720 -4.336 13.110 1.00 86.31 99 ALA A N 1
ATOM 780 C CA . ALA A 1 99 ? -10.578 -3.330 13.728 1.00 86.31 99 ALA A CA 1
ATOM 781 C C . ALA A 1 99 ? -11.848 -3.951 14.332 1.00 86.31 99 ALA A C 1
ATOM 783 O O . ALA A 1 99 ? -12.236 -3.584 15.441 1.00 86.31 99 ALA A O 1
ATOM 784 N N . GLY A 1 100 ? -12.459 -4.924 13.646 1.00 83.44 100 GLY A N 1
ATOM 785 C CA . GLY A 1 100 ? -13.590 -5.695 14.165 1.00 83.44 100 GLY A CA 1
ATOM 786 C C . GLY A 1 100 ? -13.232 -6.467 15.436 1.00 83.44 100 GLY A C 1
ATOM 787 O O . GLY A 1 100 ? -13.922 -6.337 16.446 1.00 83.44 100 GLY A O 1
ATOM 788 N N . LYS A 1 101 ? -12.104 -7.188 15.430 1.00 89.25 101 LYS A N 1
ATOM 789 C CA . LYS A 1 101 ? -11.594 -7.909 16.609 1.00 89.25 101 LYS A CA 1
ATOM 790 C C . LYS A 1 101 ? -11.341 -6.969 17.786 1.00 89.25 101 LYS A C 1
ATOM 792 O O . LYS A 1 101 ? -11.770 -7.259 18.899 1.00 89.25 101 LYS A O 1
ATOM 797 N N . THR A 1 102 ? -10.698 -5.826 17.550 1.00 85.38 102 THR A N 1
ATOM 798 C CA . THR A 1 102 ? -10.455 -4.820 18.595 1.00 85.38 102 THR A CA 1
ATOM 799 C C . THR A 1 102 ? -11.762 -4.232 19.125 1.00 85.38 102 THR A C 1
ATOM 801 O O . THR A 1 102 ? -11.919 -4.062 20.331 1.00 85.38 102 THR A O 1
ATOM 804 N N . TYR A 1 103 ? -12.735 -3.957 18.254 1.00 85.38 103 TYR A N 1
ATOM 805 C CA . TYR A 1 103 ? -14.051 -3.484 18.677 1.00 85.38 103 TYR A CA 1
ATOM 806 C C . TYR A 1 103 ? -14.759 -4.504 19.579 1.00 85.38 103 TYR A C 1
ATOM 808 O O . TYR A 1 103 ? -15.267 -4.140 20.643 1.00 85.38 103 TYR A O 1
ATOM 816 N N . GLU A 1 104 ? -14.766 -5.780 19.192 1.00 85.38 104 GLU A N 1
ATOM 817 C CA . GLU A 1 104 ? -15.367 -6.848 19.993 1.00 85.38 104 GLU A CA 1
ATOM 818 C C . GLU A 1 104 ? -14.652 -7.058 21.328 1.00 85.38 104 GLU A C 1
ATOM 820 O O . GLU A 1 104 ? -15.319 -7.253 22.343 1.00 85.38 104 GLU A O 1
ATOM 825 N N . ALA A 1 105 ? -13.321 -6.985 21.338 1.00 86.50 105 ALA A N 1
ATOM 826 C CA . ALA A 1 105 ? -12.516 -7.213 22.530 1.00 86.50 105 ALA A CA 1
ATOM 827 C C . ALA A 1 105 ? -12.537 -6.033 23.512 1.00 86.50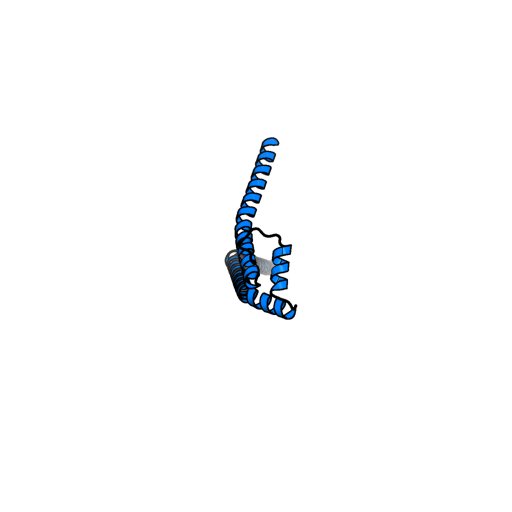 105 ALA A C 1
ATOM 829 O O . ALA A 1 105 ? -12.538 -6.246 24.721 1.00 86.50 105 ALA A O 1
ATOM 830 N N . GLU A 1 106 ? -12.547 -4.790 23.023 1.00 86.31 106 GLU A N 1
ATOM 831 C CA . GLU A 1 106 ? -12.324 -3.617 23.877 1.00 86.31 106 GLU A CA 1
ATOM 832 C C . GLU A 1 106 ? -13.530 -2.694 24.006 1.00 86.31 106 GLU A C 1
ATOM 834 O O . GLU A 1 106 ? -13.733 -2.092 25.062 1.00 86.31 106 GLU A O 1
ATOM 839 N N . VAL A 1 107 ? -14.317 -2.530 22.943 1.00 81.88 107 VAL A N 1
ATOM 840 C CA . VAL A 1 107 ? -15.385 -1.521 22.899 1.00 81.88 107 VAL A CA 1
ATOM 841 C C . VAL A 1 107 ? -16.714 -2.125 23.330 1.00 81.88 107 VAL A C 1
ATOM 843 O O . VAL A 1 107 ? -17.394 -1.578 24.200 1.00 81.88 107 VAL A O 1
ATOM 846 N N . LYS A 1 108 ? -17.069 -3.284 22.770 1.00 84.94 108 LYS A N 1
ATOM 847 C CA . LYS A 1 108 ? -18.296 -4.013 23.101 1.00 84.94 108 LYS A CA 1
ATOM 848 C C . LYS A 1 108 ? -18.462 -4.285 24.607 1.00 84.94 108 LYS A C 1
ATOM 850 O O . LYS A 1 108 ? -19.530 -3.939 25.118 1.00 84.94 108 LYS A O 1
ATOM 855 N N . PRO A 1 109 ? -17.463 -4.809 25.350 1.00 87.38 109 PRO A N 1
ATOM 856 C CA . PRO A 1 109 ? -17.624 -5.037 26.788 1.00 87.38 109 PRO A CA 1
ATOM 857 C C . PRO A 1 109 ? -17.802 -3.733 27.569 1.00 87.38 109 PRO A C 1
ATOM 859 O O . PRO A 1 109 ? -18.647 -3.666 28.455 1.00 87.38 109 PRO A O 1
ATOM 862 N N . LYS A 1 110 ? -17.103 -2.653 27.195 1.00 85.75 110 LYS A N 1
ATOM 863 C CA . LYS A 1 110 ? -17.256 -1.345 27.857 1.00 85.75 110 LYS A CA 1
ATOM 864 C C . LYS A 1 110 ? -18.662 -0.768 27.691 1.00 85.75 110 LYS A C 1
ATOM 866 O O . LYS A 1 110 ? -19.202 -0.188 28.630 1.00 85.75 110 LYS A O 1
ATOM 871 N N . ILE A 1 111 ? -19.267 -0.934 26.513 1.00 84.44 111 ILE A N 1
ATOM 872 C CA . ILE A 1 111 ? -20.652 -0.510 26.258 1.00 84.44 111 ILE A CA 1
ATOM 873 C C . ILE A 1 111 ? -21.633 -1.350 27.084 1.00 84.44 111 ILE A C 1
ATOM 875 O O . ILE A 1 111 ? -22.569 -0.798 27.662 1.00 84.44 111 ILE A O 1
ATOM 879 N N . GLN A 1 112 ? -21.417 -2.666 27.163 1.00 88.81 112 GLN A N 1
ATOM 880 C CA . GLN A 1 112 ? -22.250 -3.556 27.975 1.00 88.81 112 GLN A CA 1
ATOM 881 C C . GLN A 1 112 ? -22.166 -3.196 29.462 1.00 88.81 112 GLN A C 1
ATOM 883 O O . GLN A 1 112 ? -23.198 -2.952 30.080 1.00 88.81 112 GLN A O 1
ATOM 888 N N . GLU A 1 113 ? -20.962 -3.015 30.008 1.00 88.00 113 GLU A N 1
ATOM 889 C CA . GLU A 1 113 ? -20.781 -2.574 31.395 1.00 88.00 113 GLU A CA 1
ATOM 890 C C . GLU A 1 113 ? -21.452 -1.224 31.679 1.00 88.00 113 GLU A C 1
ATOM 892 O O . GLU A 1 113 ? -22.057 -1.035 32.736 1.00 88.00 113 GLU A O 1
ATOM 897 N N . ALA A 1 114 ? -21.350 -0.264 30.755 1.00 83.75 114 ALA A N 1
ATOM 898 C CA . ALA A 1 114 ? -21.998 1.036 30.906 1.00 83.75 114 ALA A CA 1
ATOM 899 C C . ALA A 1 114 ? -23.529 0.905 30.941 1.00 83.75 114 ALA A C 1
ATOM 901 O O . ALA A 1 114 ? -24.182 1.546 31.768 1.00 83.75 114 ALA A O 1
ATOM 902 N N . ARG A 1 115 ? -24.095 0.045 30.085 1.00 88.31 115 ARG A N 1
ATOM 903 C CA . ARG A 1 115 ? -25.530 -0.256 30.066 1.00 88.31 115 ARG A CA 1
ATOM 904 C C . ARG A 1 115 ? -25.980 -0.903 31.374 1.00 88.31 115 ARG A C 1
ATOM 906 O O . ARG A 1 115 ? -26.958 -0.445 31.960 1.00 88.31 115 ARG A O 1
ATOM 913 N N . ASP A 1 116 ? -25.250 -1.899 31.861 1.00 90.81 116 ASP A N 1
ATOM 914 C CA . ASP A 1 116 ? -25.595 -2.614 33.093 1.00 90.81 116 ASP A CA 1
ATOM 915 C C . ASP A 1 116 ? -25.506 -1.689 34.323 1.00 90.81 116 ASP A C 1
ATOM 917 O O . ASP A 1 116 ? -26.348 -1.724 35.229 1.00 90.81 116 ASP A O 1
ATOM 921 N N . ARG A 1 117 ? -24.528 -0.771 34.340 1.00 88.19 117 ARG A N 1
ATOM 922 C CA . ARG A 1 117 ? -24.442 0.287 35.361 1.00 88.19 117 ARG A CA 1
ATOM 923 C C . ARG A 1 117 ? -25.633 1.240 35.298 1.00 88.19 117 ARG A C 1
ATOM 925 O O . ARG A 1 117 ? -26.201 1.548 36.341 1.00 88.19 117 ARG A O 1
ATOM 932 N N . ALA A 1 118 ? -26.033 1.682 34.109 1.00 88.12 118 ALA A N 1
ATOM 933 C CA . ALA A 1 118 ? -27.197 2.550 33.956 1.00 88.12 118 ALA A CA 1
ATOM 934 C C . ALA A 1 118 ? -28.490 1.852 34.412 1.00 88.12 118 ALA A C 1
ATOM 936 O O . ALA A 1 118 ? -29.282 2.440 35.147 1.00 88.12 118 ALA A O 1
ATOM 937 N N . GLU A 1 119 ? -28.681 0.581 34.047 1.00 89.31 119 GLU A N 1
ATOM 938 C CA . GLU A 1 119 ? -29.862 -0.188 34.447 1.00 89.31 119 GLU A CA 1
ATOM 939 C C . GLU A 1 119 ? -29.914 -0.407 35.965 1.00 89.31 119 GLU A C 1
ATOM 941 O O . GLU A 1 119 ? -30.958 -0.209 36.589 1.00 89.31 119 GLU A O 1
ATOM 946 N N . SER A 1 120 ? -28.785 -0.750 36.592 1.00 88.44 120 SER A N 1
ATOM 947 C CA . SER A 1 120 ? -28.721 -0.921 38.049 1.00 88.44 120 SER A CA 1
ATOM 948 C C . SER A 1 120 ? -28.963 0.385 38.811 1.00 88.44 120 SER A C 1
ATOM 950 O O . SER A 1 120 ? -29.652 0.377 39.832 1.00 88.44 120 SER A O 1
ATOM 952 N N . GLN A 1 121 ? -28.468 1.520 38.311 1.00 87.81 121 GLN A N 1
ATOM 953 C CA . GLN A 1 121 ? -28.760 2.834 38.889 1.00 87.81 121 GLN A CA 1
ATOM 954 C C . GLN A 1 121 ? -30.235 3.217 38.724 1.00 87.81 121 GLN A C 1
ATOM 956 O O . GLN A 1 121 ? -30.847 3.685 39.683 1.00 87.81 121 GLN A O 1
ATOM 961 N N . ALA A 1 122 ? -30.830 2.959 37.557 1.00 86.38 122 ALA A N 1
ATOM 962 C CA . ALA A 1 122 ? -32.248 3.214 37.320 1.00 86.38 122 ALA A CA 1
ATOM 963 C C . ALA A 1 122 ? -33.141 2.370 38.241 1.00 86.38 122 ALA A C 1
ATOM 965 O O . ALA A 1 122 ? -34.071 2.901 38.846 1.00 86.38 122 ALA A O 1
ATOM 966 N N . ARG A 1 123 ? -32.832 1.077 38.421 1.00 89.12 123 ARG A N 1
ATOM 967 C CA . ARG A 1 123 ? -33.557 0.210 39.368 1.00 89.12 123 ARG A CA 1
ATOM 968 C C . ARG A 1 123 ? -33.476 0.741 40.797 1.00 89.12 123 ARG A C 1
ATOM 970 O O . ARG A 1 123 ? -34.510 0.874 41.443 1.00 89.12 123 ARG A O 1
ATOM 977 N N . ARG A 1 124 ? -32.282 1.139 41.254 1.00 87.12 124 ARG A N 1
ATOM 978 C CA . ARG A 1 124 ? -32.098 1.751 42.583 1.00 87.12 124 ARG A CA 1
ATOM 979 C C . ARG A 1 124 ? -32.906 3.038 42.744 1.00 87.12 124 ARG A C 1
ATOM 981 O O . ARG A 1 124 ? -33.519 3.236 43.786 1.00 87.12 124 ARG A O 1
ATOM 988 N N . ALA A 1 125 ? -32.945 3.893 41.723 1.00 87.31 125 ALA A N 1
ATOM 989 C CA . ALA A 1 125 ? -33.745 5.116 41.754 1.00 87.31 125 ALA A CA 1
ATOM 990 C C . ALA A 1 125 ? -35.252 4.812 41.850 1.00 87.31 125 ALA A C 1
ATOM 992 O O . ALA A 1 125 ? -35.960 5.432 42.640 1.00 87.31 125 ALA A O 1
ATOM 993 N N . VAL A 1 126 ? -35.742 3.818 41.102 1.00 88.50 126 VAL A N 1
ATOM 994 C CA . VAL A 1 126 ? -37.146 3.376 41.166 1.00 88.50 126 VAL A CA 1
ATOM 995 C C . VAL A 1 126 ? -37.492 2.791 42.538 1.00 88.50 126 VAL A C 1
ATOM 997 O O . VAL A 1 126 ? -38.560 3.081 43.075 1.00 88.50 126 VAL A O 1
ATOM 1000 N N . GLU A 1 127 ? -36.603 1.992 43.124 1.00 88.19 127 GLU A N 1
ATOM 1001 C CA . GLU A 1 127 ? -36.781 1.432 44.469 1.00 88.19 127 GLU A CA 1
ATOM 1002 C C . GLU A 1 127 ? -36.824 2.528 45.542 1.00 88.19 127 GLU A C 1
ATOM 1004 O O . GLU A 1 127 ? -37.715 2.516 46.391 1.00 88.19 127 GLU A O 1
ATOM 1009 N N . GLN A 1 128 ? -35.929 3.518 45.466 1.00 85.88 128 GLN A N 1
ATOM 1010 C CA . GLN A 1 128 ? -35.932 4.674 46.369 1.00 85.88 128 GLN A CA 1
ATOM 1011 C C . GLN A 1 128 ? -37.216 5.500 46.244 1.00 85.88 128 GLN A C 1
ATOM 1013 O O . GLN A 1 128 ? -37.810 5.869 47.256 1.00 85.88 128 GLN A O 1
ATOM 1018 N N . LEU A 1 129 ? -37.683 5.747 45.016 1.00 83.81 129 LEU A N 1
ATOM 1019 C CA . LEU A 1 129 ? -38.941 6.453 44.776 1.00 83.81 129 LEU A CA 1
ATOM 1020 C C . LEU A 1 129 ? -40.137 5.682 45.344 1.00 83.81 129 LEU A C 1
ATOM 1022 O O . LEU A 1 129 ? -40.967 6.274 46.032 1.00 83.81 129 LEU A O 1
ATOM 1026 N N . ARG A 1 130 ? -40.214 4.362 45.133 1.00 81.94 130 ARG A N 1
ATOM 1027 C CA . ARG A 1 130 ? -41.269 3.531 45.741 1.00 81.94 130 ARG A CA 1
ATOM 1028 C C . ARG A 1 130 ? -41.234 3.596 47.264 1.00 81.94 130 ARG A C 1
ATOM 1030 O O . ARG A 1 130 ? -42.285 3.795 47.864 1.00 81.94 130 ARG A O 1
ATOM 1037 N N . GLY A 1 131 ? -40.050 3.499 47.870 1.00 79.12 131 GLY A N 1
ATOM 1038 C CA . GLY A 1 131 ? -39.878 3.613 49.320 1.00 79.12 131 GLY A CA 1
ATOM 1039 C C . GLY A 1 131 ? -40.350 4.960 49.874 1.00 79.12 131 GLY A C 1
ATOM 1040 O O . GLY A 1 131 ? -41.084 4.992 50.859 1.00 79.12 131 GLY A O 1
ATOM 1041 N N . LEU A 1 132 ? -40.012 6.067 49.204 1.00 78.44 132 LEU A N 1
ATOM 1042 C CA . LEU A 1 132 ? -40.497 7.406 49.561 1.00 78.44 132 LEU A CA 1
ATOM 1043 C C . LEU A 1 132 ? -42.020 7.520 49.438 1.00 78.44 132 LEU A C 1
ATOM 1045 O O . LEU A 1 132 ? -42.672 8.073 50.318 1.00 78.44 132 LEU A O 1
ATOM 1049 N N . THR A 1 133 ? -42.600 6.957 48.378 1.00 76.19 133 THR A N 1
ATOM 1050 C CA . THR A 1 133 ? -44.056 6.984 48.167 1.00 76.19 133 THR A CA 1
ATOM 1051 C C . THR A 1 133 ? -44.787 6.195 49.260 1.00 76.19 133 THR A C 1
ATOM 1053 O O . THR A 1 133 ? -45.807 6.645 49.775 1.00 76.19 133 THR A O 1
ATOM 1056 N N . GLN A 1 134 ? -44.228 5.056 49.682 1.00 75.25 134 GLN A N 1
ATOM 1057 C CA . GLN A 1 134 ? -44.757 4.244 50.782 1.00 75.25 134 GLN A CA 1
ATOM 1058 C C . GLN A 1 134 ? -44.601 4.923 52.150 1.00 75.25 134 GLN A C 1
ATOM 1060 O O . GLN A 1 134 ? -45.491 4.823 52.995 1.00 75.25 134 GLN A O 1
ATOM 1065 N N . GLN A 1 135 ? -43.501 5.646 52.378 1.00 71.81 135 GLN A N 1
ATOM 1066 C CA . GLN A 1 135 ? -43.316 6.456 53.588 1.00 71.81 135 GLN A CA 1
ATOM 1067 C C . GLN A 1 135 ? -44.300 7.625 53.648 1.00 71.81 135 GLN A C 1
ATOM 1069 O O . GLN A 1 135 ? -44.837 7.914 54.713 1.00 71.81 135 GLN A O 1
ATOM 1074 N N . LEU A 1 136 ? -44.586 8.261 52.512 1.00 72.06 136 LEU A N 1
ATOM 1075 C CA . LEU A 1 136 ? -45.594 9.317 52.428 1.00 72.06 136 LEU A CA 1
ATOM 1076 C C . LEU A 1 136 ? -47.008 8.776 52.685 1.00 72.06 136 LEU A C 1
ATOM 1078 O O . LEU A 1 136 ? -47.757 9.395 53.432 1.00 72.06 136 LEU A O 1
ATOM 1082 N N . GLN A 1 137 ? -47.354 7.605 52.143 1.00 67.75 137 GLN A N 1
ATOM 1083 C CA . GLN A 1 137 ? -48.648 6.958 52.406 1.00 67.75 137 GLN A CA 1
ATOM 1084 C C . GLN A 1 137 ? -48.800 6.515 53.868 1.00 67.75 137 GLN A C 1
ATOM 1086 O O . GLN A 1 137 ? -49.807 6.810 54.496 1.00 67.75 137 GLN A O 1
ATOM 1091 N N . SER A 1 138 ? -47.779 5.881 54.449 1.00 64.62 138 SER A N 1
ATOM 1092 C CA . SER A 1 138 ? -47.807 5.465 55.863 1.00 64.62 138 SER A CA 1
ATOM 1093 C C . SER A 1 138 ? -47.715 6.632 56.854 1.00 64.62 138 SER A C 1
ATOM 1095 O O . SER A 1 138 ? -48.166 6.511 57.992 1.00 64.62 138 SER A O 1
ATOM 1097 N N . GLY A 1 139 ? -47.142 7.765 56.442 1.00 62.41 139 GLY A N 1
ATOM 1098 C CA . GLY A 1 139 ? -47.199 9.027 57.178 1.00 62.41 139 GLY A CA 1
ATOM 1099 C C . GLY A 1 139 ? -48.580 9.687 57.126 1.00 62.41 139 GLY A C 1
ATOM 1100 O O . GLY A 1 139 ? -49.011 10.231 58.139 1.00 62.41 139 GLY A O 1
ATOM 1101 N N . ALA A 1 140 ? -49.285 9.594 55.993 1.00 59.19 140 ALA A N 1
ATOM 1102 C CA . ALA A 1 140 ? -50.659 10.077 55.847 1.00 59.19 140 ALA A CA 1
ATOM 1103 C C . ALA A 1 140 ? -51.652 9.237 56.674 1.00 59.19 140 ALA A C 1
ATOM 1105 O O . ALA A 1 140 ? -52.393 9.806 57.468 1.00 59.19 140 ALA A O 1
ATOM 1106 N N . ASP A 1 141 ? -51.562 7.902 56.622 1.00 56.16 141 ASP A N 1
ATOM 1107 C CA . ASP A 1 141 ? -52.403 7.007 57.442 1.00 56.16 141 ASP A CA 1
ATOM 1108 C C . ASP A 1 141 ? -52.210 7.232 58.957 1.00 56.16 141 ASP A C 1
ATOM 1110 O O . ASP A 1 141 ? -53.141 7.090 59.747 1.00 56.16 141 ASP A O 1
ATOM 1114 N N . LYS A 1 142 ? -50.999 7.609 59.396 1.00 54.25 142 LYS A N 1
ATOM 1115 C CA . LYS A 1 142 ? -50.720 7.948 60.805 1.00 54.25 142 LYS A CA 1
ATOM 1116 C C . LYS A 1 142 ? -51.164 9.355 61.207 1.00 54.25 142 LYS A C 1
ATOM 1118 O O . LYS A 1 142 ? -51.354 9.596 62.398 1.00 54.25 142 LYS A O 1
ATOM 1123 N N . ALA A 1 143 ? -51.267 10.282 60.258 1.00 54.31 143 ALA A N 1
ATOM 1124 C CA . ALA A 1 143 ? -51.791 11.620 60.512 1.00 54.31 143 ALA A CA 1
ATOM 1125 C C . ALA A 1 143 ? -53.317 11.583 60.676 1.00 54.31 143 ALA A C 1
ATOM 1127 O O . ALA A 1 143 ? -53.834 12.240 61.577 1.00 54.31 143 ALA A O 1
ATOM 1128 N N . ASP A 1 144 ? -54.003 10.746 59.894 1.00 51.59 144 ASP A N 1
ATOM 1129 C CA . ASP A 1 144 ? -55.450 10.541 60.011 1.00 51.59 144 ASP A CA 1
ATOM 1130 C C . ASP A 1 144 ? -55.826 9.739 61.274 1.00 51.59 144 ASP A C 1
ATOM 1132 O O . ASP A 1 144 ? -56.808 10.063 61.933 1.00 51.59 144 ASP A O 1
ATOM 1136 N N . ALA A 1 145 ? -55.002 8.775 61.710 1.00 53.47 145 ALA A N 1
ATOM 1137 C CA . ALA A 1 145 ? -55.242 8.005 62.943 1.00 53.47 145 ALA A CA 1
ATOM 1138 C C . ALA A 1 145 ? -55.013 8.776 64.266 1.00 53.47 145 ALA A C 1
ATOM 1140 O O . ALA A 1 145 ? -55.351 8.267 65.330 1.00 53.47 145 ALA A O 1
ATOM 1141 N N . ASN A 1 146 ? -54.413 9.972 64.225 1.00 52.91 146 ASN A N 1
ATOM 1142 C CA . ASN A 1 146 ? -54.232 10.854 65.391 1.00 52.91 146 ASN A CA 1
ATOM 1143 C C . ASN A 1 146 ? -55.226 12.036 65.402 1.00 52.91 146 ASN A C 1
ATOM 1145 O O . ASN A 1 146 ? -55.113 12.912 66.261 1.00 52.91 146 ASN A O 1
ATOM 1149 N N . ALA A 1 147 ? -56.140 12.099 64.427 1.00 50.53 147 ALA A N 1
ATOM 1150 C CA . ALA A 1 147 ? -57.135 13.161 64.282 1.00 50.53 147 ALA A CA 1
ATOM 1151 C C . ALA A 1 147 ? -58.560 12.750 64.726 1.00 50.53 147 ALA A C 1
ATOM 1153 O O . ALA A 1 147 ? -59.456 13.596 64.690 1.00 50.53 147 ALA A O 1
ATOM 1154 N N . GLU A 1 148 ? -58.758 11.500 65.164 1.00 41.41 148 GLU A N 1
ATOM 1155 C CA . GLU A 1 148 ? -59.934 11.028 65.929 1.00 41.41 148 GLU A CA 1
ATOM 1156 C C . GLU A 1 148 ? -59.659 11.041 67.440 1.00 41.41 148 GLU A C 1
ATOM 1158 O O . GLU A 1 148 ? -60.592 11.402 68.196 1.00 41.41 148 GLU A O 1
#

Foldseek 3Di:
DVVVVVVVVVVVVVVVVVVVCVVVVVVVVVVVVLVLQLLVLLQFDPVDPDDPVVSVVRSCVSQVDPVSSVVSSCVSCVVVVVVVVVVVVVVVVVVVVVVVVCCVVPVVVVVVVVVVVVVVVVVVVVVVVVVVVVVVVVVVVVVVVVVD

Sequence (148 aa):
MIQDSLKNGLESVQATRKRLEDQVRPTLDWATAELKKVLADMGADVSEPTTLSHVVAQVRKKNPSLKALARQLDVATYDLRKKLWWDANMMTAYVSEQAGKTYEAEVKPKIQEARDRAESQARRAVEQLRGLTQQLQSGADKADANAE

Organism: NCBI:txid488535